Protein AF-A0A1Q4HL47-F1 (afdb_monomer)

Organism: NCBI:txid1801

Nearest PDB structures (foldseek):
  6o09-assembly2_F-4  TM=6.628E-01  e=5.781E+00  Arabidopsis thaliana
  6wzz-assembly1_A  TM=5.580E-01  e=9.091E+00  Homo sapiens
  8jz1-assembly1_B  TM=4.300E-01  e=9.091E+00  Dioscoreophyllum cumminsii

Sequence (68 aa):
MSNNNLIHIELDGDPELQTSFGEFSIYADRDTGVVSLDIPDRRYGHTTLYDFSAADWARIKELINSVF

Radius of gyration: 14.7 Å; Cα contacts (8 Å, |Δi|>4): 104; chains: 1; bounding box: 30×44×34 Å

Mean predicted aligned error: 8.72 Å

Structure (mmCIF, N/CA/C/O backbone):
data_AF-A0A1Q4HL47-F1
#
_entry.id   AF-A0A1Q4HL47-F1
#
loop_
_atom_site.group_PDB
_atom_site.id
_atom_site.type_symbol
_atom_site.label_atom_id
_atom_site.label_alt_id
_atom_site.label_comp_id
_atom_site.label_asym_id
_atom_site.label_entity_id
_atom_site.label_seq_id
_atom_site.pdbx_PDB_ins_code
_atom_site.Cartn_x
_a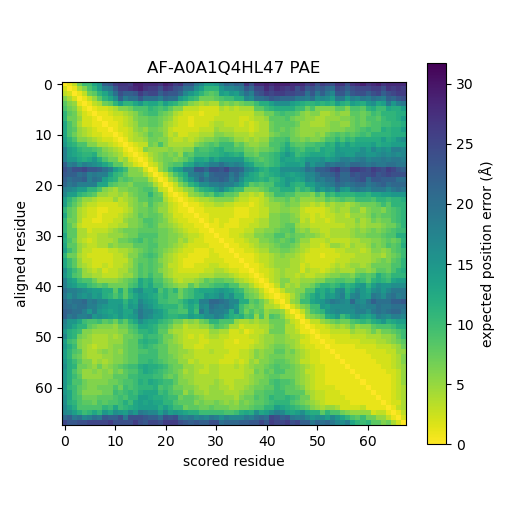tom_site.Cartn_y
_atom_site.Cartn_z
_atom_site.occupancy
_atom_site.B_iso_or_equiv
_atom_site.auth_seq_id
_atom_site.auth_comp_id
_atom_site.auth_asym_id
_atom_site.auth_atom_id
_atom_site.pdbx_PDB_model_num
ATOM 1 N N . MET A 1 1 ? -1.196 -25.062 2.457 1.00 40.59 1 MET A N 1
ATOM 2 C CA . MET A 1 1 ? -2.416 -24.382 2.941 1.00 40.59 1 MET A CA 1
ATOM 3 C C . MET A 1 1 ? -2.350 -22.971 2.387 1.00 40.59 1 MET A C 1
ATOM 5 O O . MET A 1 1 ? -1.329 -22.335 2.603 1.00 40.59 1 MET A O 1
ATOM 9 N N . SER A 1 2 ? -3.310 -22.530 1.572 1.00 48.69 2 SER A N 1
ATOM 10 C CA . SER A 1 2 ? -3.305 -21.151 1.071 1.00 48.69 2 SER A CA 1
ATOM 11 C C . SER A 1 2 ? -3.708 -20.219 2.214 1.00 48.69 2 SER A C 1
ATOM 13 O O . SER A 1 2 ? -4.779 -20.386 2.796 1.00 48.69 2 SER A O 1
ATOM 15 N N . ASN A 1 3 ? -2.837 -19.276 2.573 1.00 52.78 3 ASN A N 1
ATOM 16 C CA . ASN A 1 3 ? -3.150 -18.236 3.549 1.00 52.78 3 ASN A CA 1
ATOM 17 C C . ASN A 1 3 ? -4.166 -17.270 2.923 1.00 52.78 3 ASN A C 1
ATOM 19 O O . ASN A 1 3 ? -3.788 -16.342 2.218 1.00 52.78 3 ASN A O 1
ATOM 23 N N . ASN A 1 4 ? -5.457 -17.485 3.191 1.00 61.28 4 ASN A N 1
ATOM 24 C CA . ASN A 1 4 ? -6.558 -16.625 2.728 1.00 61.28 4 ASN A CA 1
ATOM 25 C C . ASN A 1 4 ? -6.581 -15.225 3.383 1.00 61.28 4 ASN A C 1
ATOM 27 O O . ASN A 1 4 ? -7.509 -14.453 3.140 1.00 61.28 4 ASN A O 1
ATOM 31 N N . ASN A 1 5 ? -5.592 -14.899 4.217 1.00 79.94 5 ASN A N 1
ATOM 32 C CA . ASN A 1 5 ? -5.530 -13.640 4.957 1.00 79.94 5 ASN A CA 1
ATOM 33 C C . ASN A 1 5 ? -4.725 -12.550 4.245 1.00 79.94 5 ASN A C 1
ATOM 35 O O . ASN A 1 5 ? -4.810 -11.396 4.653 1.00 79.94 5 ASN A O 1
ATOM 39 N N . LEU A 1 6 ? -4.020 -12.883 3.159 1.00 82.62 6 LEU A N 1
ATOM 40 C CA . LEU A 1 6 ? -3.348 -11.898 2.318 1.00 82.62 6 LEU A CA 1
ATOM 41 C C . LEU A 1 6 ? -4.233 -11.545 1.120 1.00 82.62 6 LEU A C 1
ATOM 43 O O . LEU A 1 6 ? -4.587 -12.407 0.315 1.00 82.62 6 LEU A O 1
ATOM 47 N N . ILE A 1 7 ? -4.578 -10.269 0.993 1.00 86.56 7 ILE A N 1
ATOM 48 C CA . ILE A 1 7 ? -5.105 -9.708 -0.250 1.00 86.56 7 ILE A CA 1
ATOM 49 C C . ILE A 1 7 ? -3.906 -9.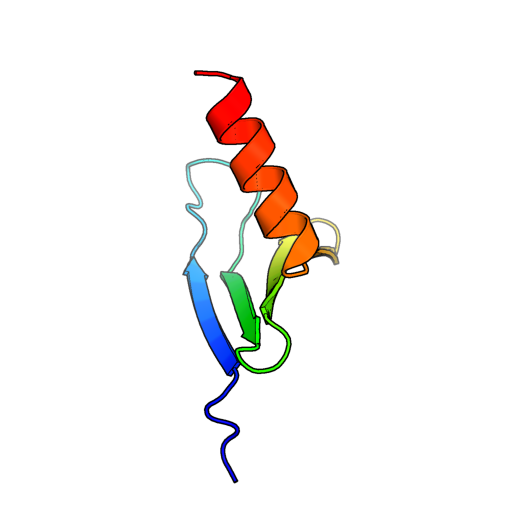233 -1.064 1.00 86.56 7 ILE A C 1
ATOM 51 O O . ILE A 1 7 ? -3.083 -8.489 -0.538 1.00 86.56 7 ILE A O 1
ATOM 55 N N . HIS A 1 8 ? -3.831 -9.639 -2.328 1.00 87.94 8 HIS A N 1
ATOM 56 C CA . HIS A 1 8 ? -2.868 -9.115 -3.289 1.00 87.94 8 HIS A CA 1
ATOM 57 C C . HIS A 1 8 ? -3.629 -8.502 -4.466 1.00 87.94 8 HIS A C 1
ATOM 59 O O . HIS A 1 8 ? -4.516 -9.147 -5.030 1.00 87.94 8 HIS A O 1
ATOM 65 N N . ILE A 1 9 ? -3.316 -7.250 -4.790 1.00 85.44 9 ILE A N 1
ATOM 66 C CA . ILE A 1 9 ? -3.848 -6.529 -5.947 1.00 85.44 9 ILE A CA 1
ATOM 67 C C . ILE A 1 9 ? -2.659 -6.062 -6.777 1.00 85.44 9 ILE A C 1
ATOM 69 O O . ILE A 1 9 ? -1.816 -5.330 -6.265 1.00 85.44 9 ILE A O 1
ATOM 73 N N . GLU A 1 10 ? -2.631 -6.462 -8.042 1.00 84.25 10 GLU A N 1
ATOM 74 C CA . GLU A 1 10 ? -1.676 -5.982 -9.039 1.00 84.25 10 GLU A CA 1
ATOM 75 C C . GLU A 1 10 ? -2.341 -4.876 -9.863 1.00 84.25 10 GLU A C 1
ATOM 77 O O . GLU A 1 10 ? -3.502 -4.998 -10.269 1.00 84.25 10 GLU A O 1
ATOM 82 N N . LEU A 1 11 ? -1.628 -3.773 -10.067 1.00 78.50 11 LEU A N 1
ATOM 83 C CA . LEU A 1 11 ? -2.081 -2.627 -10.847 1.00 78.50 11 LEU A CA 1
ATOM 84 C C . LEU A 1 11 ? -1.033 -2.310 -11.907 1.00 78.50 11 LEU A C 1
ATOM 86 O O . LEU A 1 11 ? 0.140 -2.137 -11.587 1.00 78.50 11 LEU A O 1
ATOM 90 N N . ASP A 1 12 ? -1.458 -2.172 -13.155 1.00 74.31 12 ASP A N 1
ATOM 91 C CA . ASP A 1 12 ? -0.574 -1.713 -14.220 1.00 74.31 12 ASP A CA 1
ATOM 92 C C . ASP A 1 12 ? -0.458 -0.188 -14.190 1.00 74.31 12 ASP A C 1
ATOM 94 O O . ASP A 1 12 ? -1.461 0.533 -14.145 1.00 74.31 12 ASP A O 1
ATOM 98 N N . GLY A 1 13 ? 0.776 0.315 -14.223 1.00 67.75 13 GLY A N 1
ATOM 99 C CA . GLY A 1 13 ? 1.033 1.735 -14.426 1.00 67.75 13 GLY A CA 1
ATOM 100 C C . GLY A 1 13 ? 0.618 2.209 -15.811 1.00 67.75 13 GLY A C 1
ATOM 101 O O . GLY A 1 13 ? 0.780 1.488 -16.793 1.00 67.75 13 GLY A O 1
ATOM 102 N N . ASP A 1 14 ? 0.147 3.453 -15.900 1.00 68.06 14 ASP A N 1
ATOM 103 C CA . ASP A 1 14 ? -0.082 4.106 -17.186 1.00 68.06 14 ASP A CA 1
ATOM 104 C C . ASP A 1 14 ? 1.264 4.584 -17.774 1.00 68.06 14 ASP A C 1
ATOM 106 O O . ASP A 1 14 ? 1.898 5.486 -17.208 1.00 68.06 14 ASP A O 1
ATOM 110 N N . PRO A 1 15 ? 1.722 4.009 -18.902 1.00 63.09 15 PRO A N 1
ATOM 111 C CA . PRO A 1 15 ? 2.988 4.388 -19.520 1.00 63.09 15 PRO A CA 1
ATOM 112 C C . PRO A 1 15 ? 2.991 5.816 -20.099 1.00 63.09 15 PRO A C 1
ATOM 114 O O . PRO A 1 15 ? 4.072 6.355 -20.348 1.00 63.09 15 PRO A O 1
ATOM 117 N N . GLU A 1 16 ? 1.828 6.444 -20.311 1.00 63.62 16 GLU A N 1
ATOM 118 C CA . GLU A 1 16 ? 1.697 7.785 -20.898 1.00 63.62 16 GLU A CA 1
ATOM 119 C C . GLU A 1 16 ? 1.714 8.920 -19.849 1.00 63.62 16 GLU A C 1
ATOM 121 O O . GLU A 1 16 ? 2.043 10.059 -20.189 1.00 63.62 16 GLU A O 1
ATOM 126 N N . LEU A 1 17 ? 1.426 8.632 -18.568 1.00 56.81 17 LEU A N 1
ATOM 127 C CA . LEU A 1 17 ? 1.214 9.638 -17.503 1.00 56.81 17 LEU A CA 1
ATOM 128 C C . LEU A 1 17 ? 2.359 9.814 -16.473 1.00 56.81 17 LEU A C 1
ATOM 130 O O . LEU A 1 17 ? 2.187 10.578 -15.526 1.00 56.81 17 LEU A O 1
ATOM 134 N N . GLN A 1 18 ? 3.546 9.235 -16.721 1.00 50.00 18 GLN A N 1
ATOM 135 C CA . GLN A 1 18 ? 4.863 9.438 -16.057 1.00 50.00 18 GLN A CA 1
ATOM 136 C C . GLN A 1 18 ? 5.437 8.317 -15.155 1.00 50.00 18 GLN A C 1
ATOM 138 O O . GLN A 1 18 ? 4.741 7.647 -14.406 1.00 50.00 18 GLN A O 1
ATOM 143 N N . THR A 1 19 ? 6.783 8.249 -15.215 1.00 50.16 19 THR A N 1
ATOM 144 C CA . THR A 1 19 ? 7.872 7.716 -14.343 1.00 50.16 19 THR A CA 1
ATOM 145 C C . THR A 1 19 ? 7.797 6.301 -13.767 1.00 50.16 19 THR A C 1
ATOM 147 O O . THR A 1 19 ? 8.837 5.661 -13.621 1.00 50.16 19 THR A O 1
ATOM 150 N N . SER A 1 20 ? 6.619 5.769 -13.497 1.00 51.88 20 SER A N 1
ATOM 151 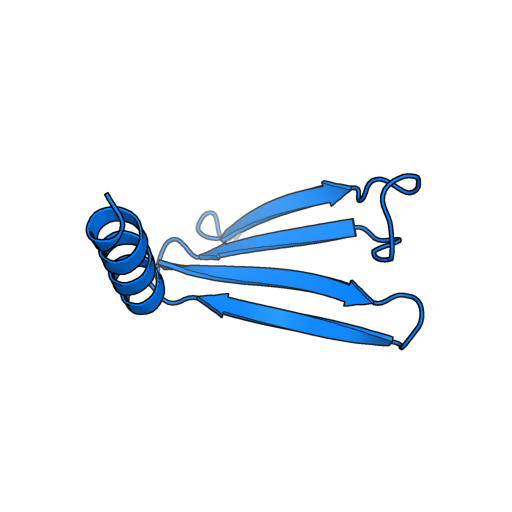C CA . SER A 1 20 ? 6.435 4.415 -12.979 1.00 51.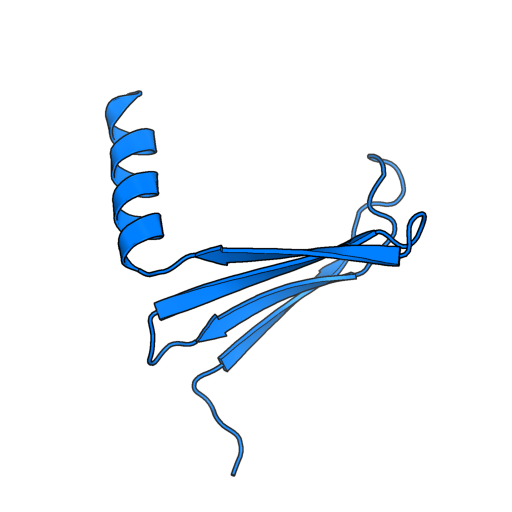88 20 SER A CA 1
ATOM 152 C C . SER A 1 20 ? 6.076 3.461 -14.113 1.00 51.88 20 SER A C 1
ATOM 154 O O . SER A 1 20 ? 4.931 3.055 -14.283 1.00 51.88 20 S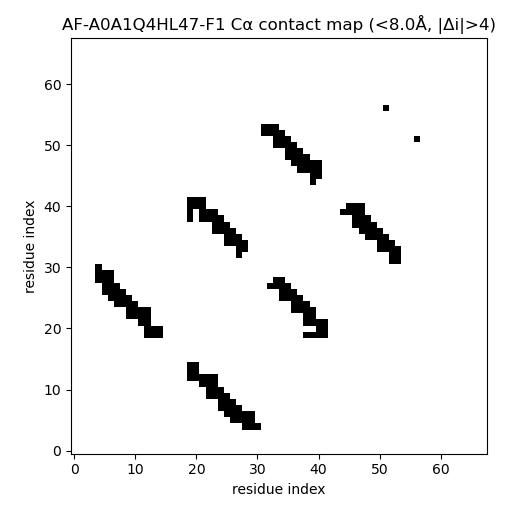ER A O 1
ATOM 156 N N . PHE A 1 21 ? 7.076 3.116 -14.922 1.00 53.06 21 PHE A N 1
ATOM 157 C CA . PHE A 1 21 ? 6.978 1.972 -15.824 1.00 53.06 21 PHE A CA 1
ATOM 158 C C . PHE A 1 21 ? 7.035 0.691 -14.978 1.00 53.06 21 PHE A C 1
ATOM 160 O O . PHE A 1 21 ? 8.129 0.244 -14.631 1.00 53.06 21 PHE A O 1
ATOM 167 N N . GLY A 1 22 ? 5.894 0.092 -14.631 1.00 60.09 22 GLY A N 1
ATOM 168 C CA . GLY A 1 22 ? 5.886 -1.102 -13.781 1.00 60.09 22 GLY A CA 1
ATOM 169 C C . GLY A 1 22 ? 4.505 -1.611 -13.375 1.00 60.09 22 GLY A C 1
ATOM 170 O O . GLY A 1 22 ? 3.503 -0.922 -13.543 1.00 60.09 22 GLY A O 1
ATOM 171 N N . GLU A 1 23 ? 4.501 -2.832 -12.846 1.00 66.50 23 GLU A N 1
ATOM 172 C CA . GLU A 1 23 ? 3.393 -3.414 -12.083 1.00 66.50 23 GLU A CA 1
ATOM 173 C C . GLU A 1 23 ? 3.526 -2.920 -10.641 1.00 66.50 23 GLU A C 1
ATOM 175 O O . GLU A 1 23 ? 4.605 -3.003 -10.061 1.00 66.50 23 GLU A O 1
ATOM 180 N N . PHE A 1 24 ? 2.463 -2.383 -10.067 1.00 76.94 24 PHE A N 1
ATOM 181 C CA . PHE A 1 24 ? 2.398 -2.023 -8.658 1.00 76.94 24 PHE A CA 1
ATOM 182 C C . PHE A 1 24 ? 1.672 -3.125 -7.912 1.00 76.94 24 PHE A C 1
ATOM 184 O O . PHE A 1 24 ? 0.662 -3.633 -8.401 1.00 76.94 24 PHE A O 1
ATOM 191 N N . SER A 1 25 ? 2.116 -3.421 -6.697 1.00 82.81 25 SER A N 1
ATOM 192 C CA . SER A 1 25 ? 1.433 -4.398 -5.856 1.00 82.81 25 SER A CA 1
ATOM 193 C C . SER A 1 25 ? 0.962 -3.765 -4.560 1.00 82.81 25 SER A C 1
ATOM 195 O O . SER A 1 25 ? 1.713 -3.090 -3.857 1.00 82.81 25 SER A O 1
ATOM 197 N N . ILE A 1 26 ? -0.298 -4.019 -4.225 1.00 87.00 26 ILE A N 1
ATOM 198 C CA . ILE A 1 26 ? -0.863 -3.731 -2.912 1.00 87.00 26 ILE A CA 1
ATOM 199 C C . ILE A 1 26 ? -1.062 -5.058 -2.200 1.00 87.00 26 ILE A C 1
ATOM 201 O O . ILE A 1 26 ? -1.817 -5.917 -2.665 1.00 87.00 26 ILE A O 1
ATOM 205 N N . TYR A 1 27 ? -0.420 -5.198 -1.049 1.00 88.75 27 TYR A N 1
ATOM 206 C CA . TYR A 1 27 ? -0.607 -6.324 -0.149 1.00 88.75 27 TYR A CA 1
ATOM 207 C C . TYR A 1 27 ? -1.357 -5.848 1.085 1.00 88.75 27 TYR A C 1
ATOM 209 O O . TYR A 1 27 ? -0.992 -4.837 1.674 1.00 88.75 27 TYR A O 1
ATOM 217 N N . ALA A 1 28 ? -2.398 -6.564 1.496 1.00 88.12 28 ALA A N 1
ATOM 218 C CA . ALA A 1 28 ? -3.072 -6.300 2.760 1.00 88.12 28 ALA A CA 1
ATOM 219 C C . ALA A 1 28 ? -3.180 -7.587 3.568 1.00 88.12 28 ALA A C 1
ATOM 221 O O . ALA A 1 28 ? -3.817 -8.551 3.134 1.00 88.12 28 ALA A O 1
ATOM 222 N N . ASP A 1 29 ? -2.570 -7.586 4.745 1.00 88.25 29 ASP A N 1
ATOM 223 C CA . ASP A 1 29 ? -2.6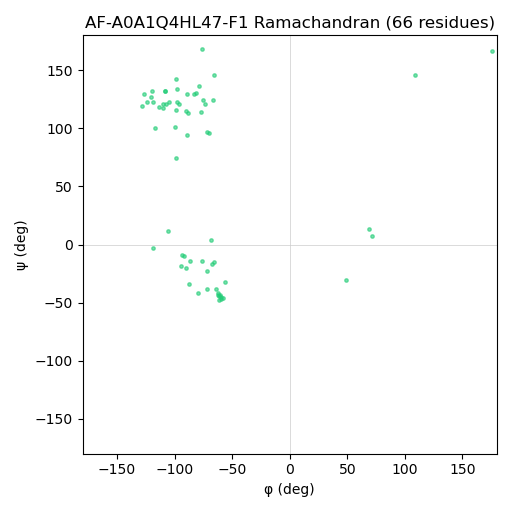82 -8.661 5.717 1.00 88.25 29 ASP A CA 1
ATOM 224 C C . ASP A 1 29 ? -3.869 -8.372 6.641 1.00 88.25 29 ASP A C 1
ATOM 226 O O . ASP A 1 29 ? -3.894 -7.391 7.387 1.00 88.25 29 ASP A O 1
ATOM 230 N N . ARG A 1 30 ? -4.887 -9.229 6.571 1.00 82.62 30 ARG A N 1
ATOM 231 C CA . ARG A 1 30 ? -6.120 -9.094 7.354 1.00 82.62 30 ARG A CA 1
ATOM 232 C C . ARG A 1 30 ? -5.934 -9.390 8.839 1.00 82.62 30 ARG A C 1
ATOM 234 O O . ARG A 1 30 ? -6.753 -8.919 9.626 1.00 82.62 30 ARG A O 1
ATOM 241 N N . ASP A 1 31 ? -4.908 -10.147 9.220 1.00 86.06 31 ASP A N 1
ATOM 242 C CA . ASP A 1 31 ? -4.655 -10.490 10.623 1.00 86.06 31 ASP A CA 1
ATOM 243 C C . ASP A 1 31 ? -3.978 -9.336 11.356 1.00 86.06 31 ASP A C 1
ATOM 245 O O . ASP A 1 31 ? -4.320 -9.020 12.496 1.00 86.06 31 ASP A O 1
ATOM 249 N N . THR A 1 32 ? -3.021 -8.690 10.690 1.00 84.44 32 THR A N 1
ATOM 250 C CA . THR A 1 32 ? -2.245 -7.586 11.269 1.00 84.44 32 THR A CA 1
ATOM 251 C C . THR A 1 32 ? -2.822 -6.211 10.930 1.00 84.44 32 THR A C 1
ATOM 253 O O . THR A 1 32 ? -2.519 -5.226 11.606 1.00 84.44 32 THR A O 1
ATOM 256 N N . GLY A 1 33 ? -3.669 -6.126 9.900 1.00 82.94 33 GLY A N 1
ATOM 257 C CA . GLY A 1 33 ? -4.184 -4.867 9.362 1.00 82.94 33 GLY A CA 1
ATOM 258 C C . GLY A 1 33 ? -3.116 -4.030 8.653 1.00 82.94 33 GLY A C 1
ATOM 259 O O . GLY A 1 33 ? -3.341 -2.841 8.419 1.00 82.94 33 GLY A O 1
ATOM 260 N N . VAL A 1 34 ? -1.956 -4.622 8.354 1.00 88.25 34 VAL A N 1
ATOM 261 C CA . VAL A 1 34 ? -0.864 -3.964 7.635 1.00 88.25 34 VAL A CA 1
ATOM 262 C C . VAL A 1 34 ? -1.178 -3.944 6.145 1.00 88.25 34 VAL A C 1
ATOM 264 O O . VAL A 1 34 ? -1.625 -4.941 5.575 1.00 88.25 34 VAL A O 1
ATOM 267 N N . VAL A 1 35 ? -0.932 -2.796 5.519 1.00 88.12 35 VAL A N 1
ATOM 268 C CA . VAL A 1 35 ? -1.016 -2.616 4.070 1.00 88.12 35 VAL A CA 1
ATOM 269 C C . VAL A 1 35 ? 0.352 -2.210 3.546 1.00 88.12 35 VAL A C 1
ATOM 271 O O . VAL A 1 35 ? 0.879 -1.180 3.962 1.00 88.12 35 VAL A O 1
ATOM 274 N N . SER A 1 36 ? 0.888 -2.993 2.618 1.00 86.38 36 SER A N 1
ATOM 275 C CA . SER A 1 36 ? 2.164 -2.738 1.957 1.00 86.38 36 SER A CA 1
ATOM 276 C C . SER A 1 36 ? 1.935 -2.315 0.508 1.00 86.38 36 SER A C 1
ATOM 278 O O . SER A 1 36 ? 1.178 -2.963 -0.218 1.00 86.38 36 SER A O 1
ATOM 280 N N . LEU A 1 37 ? 2.591 -1.240 0.081 1.00 84.69 37 LEU A N 1
ATOM 281 C CA . LEU A 1 37 ? 2.617 -0.776 -1.307 1.00 84.69 37 LEU A CA 1
ATOM 282 C C . LEU A 1 37 ? 4.011 -1.012 -1.878 1.00 84.69 37 LEU A C 1
ATOM 284 O O . LEU A 1 37 ? 4.975 -0.419 -1.393 1.00 84.69 37 LEU A O 1
ATOM 288 N N . ASP A 1 38 ? 4.097 -1.847 -2.906 1.00 80.81 38 ASP A N 1
ATOM 289 C CA . ASP A 1 38 ? 5.304 -2.059 -3.698 1.00 80.81 38 ASP A CA 1
ATOM 290 C C . ASP A 1 38 ? 5.209 -1.233 -4.982 1.00 80.81 38 ASP A C 1
ATOM 292 O O . ASP A 1 38 ? 4.316 -1.433 -5.814 1.00 80.81 38 ASP A O 1
ATOM 296 N N . ILE A 1 39 ? 6.121 -0.270 -5.104 1.00 77.25 39 ILE A N 1
ATOM 297 C CA . ILE A 1 39 ? 6.276 0.566 -6.288 1.00 77.25 39 ILE A CA 1
ATOM 298 C C . ILE A 1 39 ? 7.663 0.298 -6.877 1.00 77.25 39 ILE A C 1
ATOM 300 O O . ILE A 1 39 ? 8.657 0.846 -6.374 1.00 77.25 39 ILE A O 1
ATOM 304 N N . PRO A 1 40 ? 7.772 -0.523 -7.935 1.00 70.44 40 PRO A N 1
ATOM 305 C CA . PRO A 1 40 ? 9.058 -0.795 -8.546 1.00 70.44 40 PRO A CA 1
ATOM 306 C C . PRO A 1 40 ? 9.526 0.396 -9.380 1.00 70.44 40 PRO A C 1
ATOM 308 O O . PRO A 1 40 ? 8.877 0.814 -10.340 1.00 70.44 40 PRO A O 1
ATOM 311 N N . ASP A 1 41 ? 10.723 0.893 -9.076 1.00 67.12 41 ASP A N 1
ATOM 312 C CA . ASP A 1 41 ? 11.452 1.781 -9.973 1.00 67.12 41 ASP A CA 1
ATOM 313 C C . ASP A 1 41 ? 12.323 0.943 -10.917 1.00 67.12 41 ASP A C 1
ATOM 315 O O . ASP A 1 41 ? 13.458 0.567 -10.600 1.00 67.12 41 ASP A O 1
ATOM 319 N N . ARG A 1 42 ? 11.800 0.638 -12.110 1.00 59.66 42 ARG A N 1
ATOM 320 C CA . ARG A 1 42 ? 12.556 -0.116 -13.127 1.00 59.66 42 ARG A CA 1
ATOM 321 C C . ARG A 1 42 ? 13.769 0.648 -13.675 1.00 59.66 42 ARG A C 1
ATOM 323 O O . ARG A 1 42 ? 14.623 0.028 -14.306 1.00 59.66 42 ARG A O 1
ATOM 330 N N . ARG A 1 43 ? 13.873 1.965 -13.458 1.00 60.62 43 ARG A N 1
ATOM 331 C CA . ARG A 1 43 ? 14.973 2.796 -13.971 1.00 60.62 43 ARG A CA 1
ATOM 332 C C . ARG A 1 43 ? 16.173 2.819 -13.028 1.00 60.62 43 ARG A C 1
ATOM 334 O O . ARG A 1 43 ? 17.303 2.877 -13.511 1.00 60.62 43 ARG A O 1
ATOM 341 N N . TYR A 1 44 ? 15.936 2.761 -11.719 1.00 59.56 44 TYR A N 1
ATOM 342 C CA . TYR A 1 44 ? 16.992 2.864 -10.704 1.00 59.56 44 TYR A CA 1
ATOM 343 C C . TYR A 1 44 ? 17.135 1.621 -9.812 1.00 59.56 44 TYR A C 1
ATOM 345 O O . TYR A 1 44 ? 18.056 1.567 -9.001 1.00 59.56 44 TYR A O 1
ATOM 353 N N . GLY A 1 45 ? 16.281 0.604 -9.973 1.00 55.19 45 GLY A N 1
ATOM 354 C CA . GLY A 1 45 ? 16.366 -0.663 -9.234 1.00 55.19 45 GLY A CA 1
ATOM 355 C C . GLY A 1 45 ? 15.988 -0.553 -7.753 1.00 55.19 45 GLY A C 1
ATOM 356 O O . GLY A 1 45 ? 16.160 -1.513 -7.003 1.00 55.19 45 GLY A O 1
ATOM 357 N N . HIS A 1 46 ? 15.480 0.603 -7.324 1.00 54.38 46 HIS A N 1
ATOM 358 C CA . HIS A 1 46 ? 15.004 0.833 -5.969 1.00 54.38 46 HIS A CA 1
ATOM 359 C C . HIS A 1 46 ? 13.483 0.705 -5.936 1.00 54.38 46 HIS A C 1
ATOM 361 O O . HIS A 1 46 ? 12.757 1.617 -6.314 1.00 54.38 46 HIS A O 1
ATOM 367 N N . THR A 1 47 ? 12.996 -0.437 -5.467 1.00 65.31 47 THR A N 1
ATOM 368 C CA . THR A 1 47 ? 11.601 -0.572 -5.050 1.00 65.31 47 THR A CA 1
ATOM 369 C C . THR A 1 47 ? 11.372 0.299 -3.823 1.00 65.31 47 THR A C 1
ATOM 371 O O . THR A 1 47 ? 12.076 0.153 -2.819 1.00 65.31 47 THR A O 1
ATOM 374 N N . THR A 1 48 ? 10.396 1.204 -3.889 1.00 70.69 48 THR A N 1
ATOM 375 C CA . THR A 1 48 ? 9.927 1.876 -2.676 1.00 70.69 48 THR A CA 1
ATOM 376 C C . THR A 1 48 ? 8.817 1.029 -2.077 1.00 70.69 48 THR A C 1
ATOM 378 O O . THR A 1 48 ? 7.760 0.880 -2.684 1.00 70.69 48 THR A O 1
ATOM 381 N N . LEU A 1 49 ? 9.086 0.468 -0.898 1.00 76.31 49 LEU A N 1
ATOM 382 C CA . LEU A 1 49 ? 8.102 -0.250 -0.100 1.00 76.31 49 LEU A CA 1
ATOM 383 C C . LEU A 1 49 ? 7.560 0.693 0.972 1.00 76.31 49 LEU A C 1
ATOM 385 O O . LEU A 1 49 ? 8.328 1.223 1.779 1.00 76.31 49 LEU A O 1
ATOM 389 N N . TYR A 1 50 ? 6.246 0.889 0.983 1.00 82.12 50 TYR A N 1
A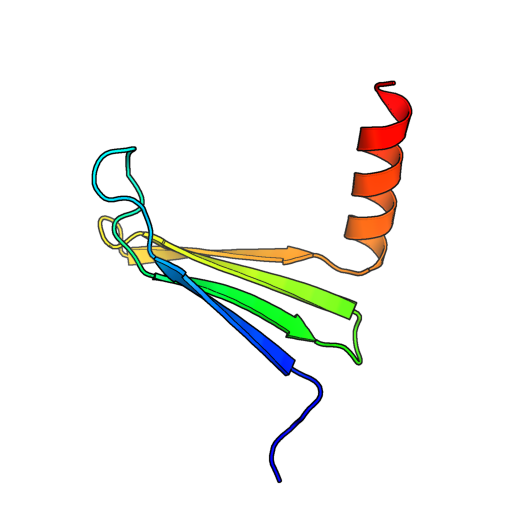TOM 390 C CA . TYR A 1 50 ? 5.567 1.586 2.069 1.00 82.12 50 TYR A CA 1
ATOM 391 C C . TYR A 1 50 ? 4.730 0.605 2.868 1.00 82.12 50 TYR A C 1
ATOM 393 O O . TYR A 1 50 ? 3.804 0.024 2.315 1.00 82.12 50 TYR A O 1
ATOM 401 N N . ASP A 1 51 ? 5.008 0.491 4.163 1.00 87.00 51 ASP A N 1
ATOM 402 C CA . ASP A 1 51 ? 4.194 -0.284 5.092 1.00 87.00 51 ASP A CA 1
ATOM 403 C C . ASP A 1 51 ? 3.366 0.657 5.963 1.00 87.00 51 ASP A C 1
ATOM 405 O O . ASP A 1 51 ? 3.900 1.512 6.671 1.00 87.00 51 ASP A O 1
ATOM 409 N N . PHE A 1 52 ? 2.050 0.480 5.924 1.00 88.62 52 PHE A N 1
ATOM 410 C CA . PHE A 1 52 ? 1.101 1.221 6.741 1.00 88.62 52 PHE A CA 1
ATOM 411 C C . PHE A 1 52 ? 0.434 0.276 7.726 1.00 88.62 52 PHE A C 1
ATOM 413 O O . PHE A 1 52 ? -0.275 -0.656 7.339 1.00 88.62 52 PHE A O 1
ATOM 420 N N . SER A 1 53 ? 0.629 0.535 9.014 1.00 90.12 53 SER A N 1
ATOM 421 C CA . SER A 1 53 ? -0.081 -0.171 10.073 1.00 90.12 53 SER A CA 1
ATOM 422 C C . SER A 1 53 ? -1.524 0.323 10.214 1.00 90.12 53 SER A C 1
ATOM 424 O O . SER A 1 53 ? -1.904 1.395 9.731 1.00 90.12 53 SER A O 1
ATOM 426 N N . ALA A 1 54 ? -2.337 -0.410 10.978 1.00 84.69 54 ALA A N 1
ATOM 427 C CA . ALA A 1 54 ? -3.678 0.040 11.349 1.00 84.69 54 ALA A CA 1
ATOM 428 C C . ALA A 1 54 ? -3.682 1.414 12.059 1.00 84.69 54 ALA A C 1
ATOM 430 O O . ALA A 1 54 ? -4.622 2.196 11.889 1.00 84.69 54 ALA A O 1
ATOM 431 N N . ALA A 1 55 ? -2.633 1.730 12.828 1.00 89.56 55 ALA A N 1
ATOM 432 C CA . ALA A 1 55 ? -2.489 3.020 13.499 1.00 89.56 55 ALA A CA 1
ATOM 433 C C . ALA A 1 55 ? -2.167 4.152 12.509 1.00 89.56 55 ALA A C 1
ATOM 435 O O . ALA A 1 55 ? -2.725 5.245 12.628 1.00 89.56 55 ALA A O 1
ATOM 436 N N . ASP A 1 56 ? -1.339 3.882 11.496 1.00 89.94 56 ASP A N 1
ATOM 437 C CA . ASP A 1 56 ? -1.044 4.852 10.436 1.00 89.94 56 ASP A CA 1
ATOM 438 C C . ASP A 1 56 ? -2.314 5.195 9.656 1.00 89.94 56 ASP A C 1
ATOM 440 O O . ASP A 1 56 ? -2.606 6.368 9.423 1.00 89.94 56 ASP A O 1
ATOM 444 N N . TRP A 1 57 ? -3.145 4.193 9.354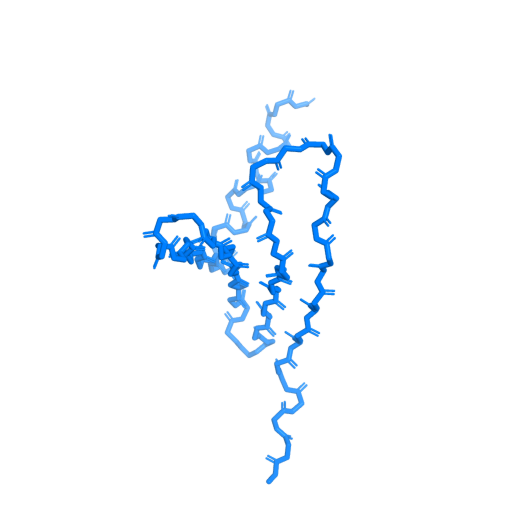 1.00 84.19 57 TRP A N 1
ATOM 445 C CA . TRP A 1 57 ? -4.444 4.420 8.722 1.00 84.19 57 TRP A CA 1
ATOM 446 C C . TRP A 1 57 ? -5.410 5.224 9.589 1.00 84.19 57 TRP A C 1
ATOM 448 O O . TRP A 1 57 ? -6.152 6.059 9.067 1.00 84.19 57 TRP A O 1
ATOM 458 N N . ALA A 1 58 ? -5.429 4.994 10.905 1.00 87.88 58 ALA A N 1
ATOM 459 C CA . ALA A 1 58 ? -6.226 5.805 11.822 1.00 87.88 58 ALA A CA 1
ATOM 460 C C . ALA A 1 58 ? -5.801 7.280 11.757 1.00 87.88 58 ALA A C 1
ATOM 462 O O . ALA A 1 58 ? -6.647 8.148 11.541 1.00 87.88 58 ALA A O 1
ATOM 463 N N . ARG A 1 59 ? -4.491 7.542 11.809 1.00 89.69 59 ARG A N 1
ATOM 464 C CA . ARG A 1 59 ? -3.925 8.888 11.688 1.00 89.69 59 ARG A CA 1
ATOM 465 C C . ARG A 1 59 ? -4.215 9.533 10.331 1.00 89.69 59 ARG A C 1
ATOM 467 O O . ARG A 1 59 ? -4.575 10.704 10.281 1.00 89.69 59 ARG A O 1
ATOM 474 N N . ILE A 1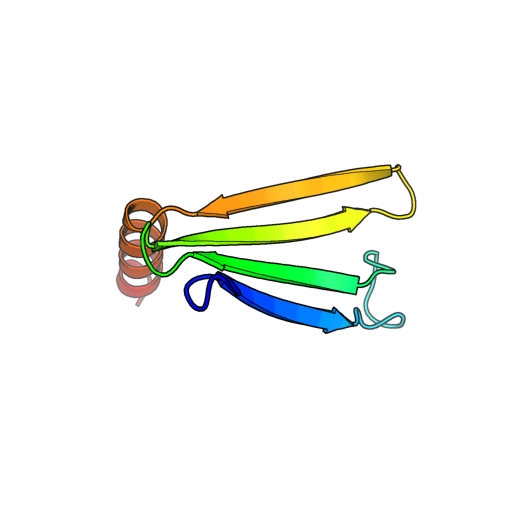 60 ? -4.073 8.799 9.227 1.00 87.56 60 ILE A N 1
ATOM 475 C CA . ILE A 1 60 ? -4.369 9.312 7.878 1.00 87.56 60 ILE A CA 1
ATOM 476 C C . ILE A 1 60 ? -5.841 9.729 7.778 1.00 87.56 60 ILE A C 1
ATOM 478 O O . ILE A 1 60 ? -6.135 10.810 7.272 1.00 87.56 60 ILE A O 1
ATOM 482 N N . LYS A 1 61 ? -6.767 8.920 8.311 1.00 87.88 61 LYS A N 1
ATOM 483 C CA . LYS A 1 61 ? -8.196 9.270 8.354 1.00 87.88 61 LYS A CA 1
ATOM 484 C C . LYS A 1 61 ? -8.455 10.537 9.165 1.00 87.88 61 LYS A C 1
ATOM 486 O O . LYS A 1 61 ? -9.226 11.380 8.721 1.00 87.88 61 LYS A O 1
ATOM 491 N N . GLU A 1 62 ? -7.823 10.678 10.328 1.00 93.12 62 GLU A N 1
ATOM 492 C CA . GLU A 1 62 ? -7.924 11.898 11.138 1.00 93.12 62 GLU A CA 1
ATOM 493 C C . GLU A 1 62 ? -7.422 13.121 10.370 1.00 93.12 62 GLU A C 1
ATOM 495 O O . GLU A 1 62 ? -8.104 14.140 10.344 1.00 93.12 62 GLU A O 1
ATOM 500 N N . LEU A 1 63 ? -6.279 13.010 9.687 1.00 91.06 63 LEU A N 1
ATOM 501 C CA . LEU A 1 63 ? -5.728 14.100 8.884 1.00 91.06 63 LEU A CA 1
ATOM 502 C C . LEU A 1 63 ? -6.675 14.506 7.752 1.00 91.06 63 LEU A C 1
ATOM 504 O O . LEU A 1 63 ? -6.972 15.691 7.623 1.00 91.06 63 LEU A O 1
ATOM 508 N N . ILE A 1 64 ? -7.203 13.546 6.986 1.00 88.69 64 ILE A N 1
ATOM 509 C CA . ILE A 1 64 ? -8.173 13.815 5.911 1.00 88.69 64 ILE A CA 1
ATOM 510 C C . ILE A 1 64 ? -9.414 14.519 6.470 1.00 88.69 64 ILE A C 1
ATOM 512 O O . ILE A 1 64 ? -9.847 15.526 5.919 1.00 88.69 64 ILE A O 1
ATOM 516 N N . ASN A 1 65 ? -9.950 14.028 7.589 1.00 90.19 65 ASN A N 1
ATOM 517 C CA . ASN A 1 65 ? -11.151 14.587 8.212 1.00 90.19 65 ASN A CA 1
ATOM 518 C C . ASN A 1 65 ? -10.905 15.901 8.967 1.00 90.19 65 ASN A C 1
ATOM 520 O O . ASN A 1 65 ? -11.866 16.559 9.330 1.00 90.19 65 ASN A O 1
ATOM 524 N N . SER A 1 66 ? -9.652 16.266 9.250 1.00 82.31 66 SER A N 1
ATOM 525 C CA . SER A 1 66 ? -9.301 17.533 9.913 1.00 82.31 66 SER A CA 1
ATOM 526 C C . SER A 1 66 ? -9.138 18.706 8.944 1.00 82.31 66 SER A C 1
ATOM 528 O O . SER A 1 66 ? -9.056 19.855 9.372 1.00 82.31 66 SER A O 1
ATOM 530 N N . VAL A 1 67 ? -9.039 18.410 7.645 1.00 69.12 67 VAL A N 1
ATOM 531 C CA . VAL A 1 67 ? -8.854 19.397 6.570 1.00 69.12 67 VAL A CA 1
ATOM 532 C C . VAL A 1 67 ? -10.202 19.857 5.984 1.00 69.12 67 VAL A C 1
ATOM 534 O O . VAL A 1 67 ? -10.240 20.846 5.251 1.00 69.12 67 VAL A O 1
ATOM 537 N N . PHE A 1 68 ? -11.305 19.200 6.353 1.00 51.66 68 PHE A N 1
ATOM 538 C CA . PHE A 1 68 ? -12.684 19.547 5.992 1.00 51.66 68 PHE A CA 1
ATOM 539 C C . PHE A 1 68 ? -13.547 19.730 7.244 1.00 51.66 68 PHE A C 1
ATOM 541 O O . PHE A 1 68 ? -14.586 20.419 7.129 1.00 51.66 68 PHE A O 1
#

Secondary structure (DSSP, 8-state):
---TTEEEEEEE--TTSSS--SEEEEEEETTT--EEEEE--TTTS--EEEEE-HHHHHHHHHHHHH--

Solvent-accessible surface area (backbone atoms only — not comparable to full-atom values): 4030 Å² total; per-residue (Å²): 133,85,71,84,47,58,48,78,45,80,42,78,46,57,81,88,82,59,94,41,63,43,66,30,39,42,38,34,35,67,87,74,45,34,37,36,39,40,43,44,32,75,87,77,73,54,61,51,72,46,80,37,44,54,66,52,52,52,52,51,52,51,53,60,62,69,78,108

Foldseek 3Di:
DDPPQKDKDWDQDDPVPDQQRDIWIWIAGNVFRKIWIWGARPPPRDTDIDIAGPVNVVVVVVVVVVVD

pLDDT: mean 75.32, std 14.01, range [40.59, 93.12]